Protein AF-A0A1J3CQE1-F1 (afdb_monomer)

Organism: Noccaea caerulescens (NCBI:txid107243)

Secondary structure (DSSP, 8-state):
--TTS-TT------HHHIIIIIIHHHHH-TT---SS-EEE-TTSS-GGGHHHH-SS-SS---EEE----SSTT---

pLDDT: mean 83.9, std 11.64, range [51.44, 97.06]

Mean predicted aligned error: 6.96 Å

Radius of gyration: 14.24 Å; Cα contacts (8 Å, |Δi|>4): 59; chains: 1; bounding box: 28×27×45 Å

Nearest PDB structures (foldseek):
  7xp3-assembly1_A  TM=9.272E-01  e=2.508E-08  Arabidopsis thaliana
  1ut7-assembly1_A  TM=8.937E-01  e=5.836E-06  Arabidopsis thaliana
  7xlj-assembly1_A  TM=8.515E-01  e=2.496E-06  Arabidopsis thaliana
  1ut4-assembly1_A  TM=8.973E-01  e=1.028E-05  Arabidopsis thaliana
  3swm-assembly1_A  TM=8.931E-01  e=1.365E-05  Arabidopsis thaliana

Solvent-accessible surface area (backbone atoms only — not comparable to full-atom values): 5182 Å² total; per-residue (Å²): 135,68,92,86,61,63,91,87,72,70,96,76,76,52,74,65,49,47,43,61,68,46,50,51,39,46,74,75,32,87,82,58,77,55,79,55,39,41,84,45,60,73,91,81,49,58,81,85,55,46,71,79,68,45,64,42,68,93,91,58,73,50,66,46,57,80,84,75,60,94,40,102,83,56,82,132

InterPro domains:
  IPR003441 NAC domain [PF02365] (6-75)
  IPR003441 NAC domain [PS51005] (5-76)
  IPR036093 NAC domain superfamily [G3DSA:2.170.150.80] (14-76)
  IPR036093 NAC domain superfamily [SSF101941] (3-76)

Sequence (76 aa):
MEENLPPGFRFHPTDEELITHYLCRKVSDIGFTGKAVVDVDLNKCEPWDLPAKASMGEKEWYFFSLRDRKYPTGLR

Foldseek 3Di:
DCPPDPPPDAPDDDPCCCVPVPVVCVVVDVPDDDQQEEEDAPVPDDPVCVVVVTNGDDPDGHYDYDPDDPDPPDDD

Structure (mmCIF, N/CA/C/O backbone):
data_AF-A0A1J3CQE1-F1
#
_entry.id   AF-A0A1J3CQE1-F1
#
loop_
_atom_site.group_PDB
_atom_site.id
_atom_site.type_symbol
_atom_site.label_atom_id
_atom_site.label_alt_id
_atom_site.label_comp_id
_atom_site.label_asym_id
_atom_site.label_entity_id
_atom_site.label_seq_id
_atom_site.pdbx_PDB_ins_code
_atom_site.Cartn_x
_atom_site.Cartn_y
_atom_site.Cartn_z
_atom_site.occupancy
_atom_site.B_iso_or_equiv
_atom_site.auth_seq_id
_atom_site.auth_comp_id
_atom_site.auth_asym_id
_atom_site.auth_atom_id
_atom_site.pdbx_PDB_model_num
ATOM 1 N N . MET A 1 1 ? -0.158 -3.754 -15.896 1.00 51.50 1 MET A N 1
ATOM 2 C CA . MET A 1 1 ? -1.375 -3.067 -16.382 1.00 51.50 1 MET A CA 1
ATOM 3 C C . MET A 1 1 ? -1.183 -1.575 -16.134 1.00 51.50 1 MET A C 1
ATOM 5 O O . MET A 1 1 ? -1.723 -1.022 -15.191 1.00 51.50 1 MET A O 1
ATOM 9 N N . GLU A 1 2 ? -0.339 -0.955 -16.957 1.00 56.22 2 GLU A N 1
ATOM 10 C CA . GLU A 1 2 ? -0.011 0.485 -16.940 1.00 56.22 2 GLU A CA 1
ATOM 11 C C . GLU A 1 2 ? -0.463 1.148 -18.261 1.00 56.22 2 GLU A C 1
ATOM 13 O O . GLU A 1 2 ? -0.195 2.309 -18.538 1.00 56.22 2 GLU A O 1
ATOM 18 N N . GLU A 1 3 ? -1.198 0.392 -19.085 1.00 58.16 3 GLU A N 1
ATOM 19 C CA . GLU A 1 3 ? -1.364 0.610 -20.527 1.00 58.16 3 GLU A CA 1
ATOM 20 C C . GLU A 1 3 ? -2.269 1.789 -20.925 1.00 58.16 3 GLU A C 1
ATOM 22 O O . GLU A 1 3 ? -2.576 1.941 -22.099 1.00 58.16 3 GLU A O 1
ATOM 27 N N . ASN A 1 4 ? -2.701 2.643 -1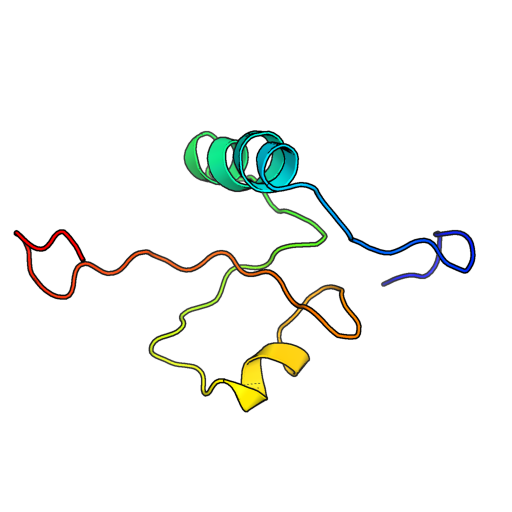9.991 1.00 72.62 4 ASN A N 1
ATOM 28 C CA . ASN A 1 4 ? -3.563 3.798 -20.300 1.00 72.62 4 ASN A CA 1
ATOM 29 C C . ASN A 1 4 ? -3.173 5.090 -19.565 1.00 72.62 4 ASN A C 1
ATOM 31 O O . ASN A 1 4 ? -3.966 6.030 -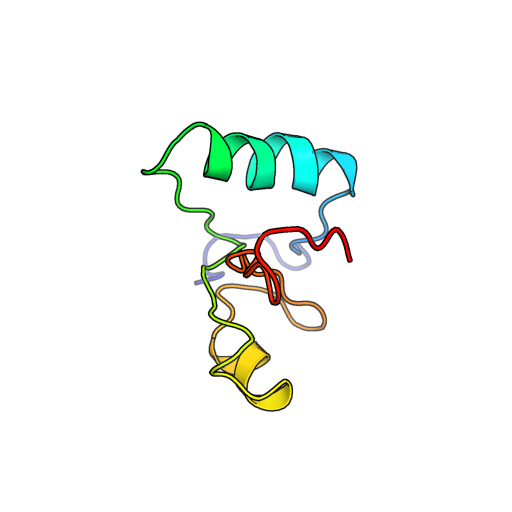19.520 1.00 72.62 4 ASN A O 1
ATOM 35 N N . LEU A 1 5 ? -1.986 5.148 -18.959 1.00 81.12 5 LEU A N 1
ATOM 36 C CA . LEU A 1 5 ? -1.524 6.343 -18.255 1.00 81.12 5 LEU A CA 1
ATOM 37 C C . LEU A 1 5 ? -0.457 7.067 -19.086 1.00 81.12 5 LEU A C 1
ATOM 39 O O . LEU A 1 5 ? 0.355 6.415 -19.745 1.00 81.12 5 LEU A O 1
ATOM 43 N N . PRO A 1 6 ? -0.459 8.413 -19.101 1.00 87.31 6 PRO A N 1
ATOM 44 C CA . PRO A 1 6 ? 0.546 9.168 -19.829 1.00 87.31 6 PRO A CA 1
ATOM 45 C C . PRO A 1 6 ? 1.949 8.897 -1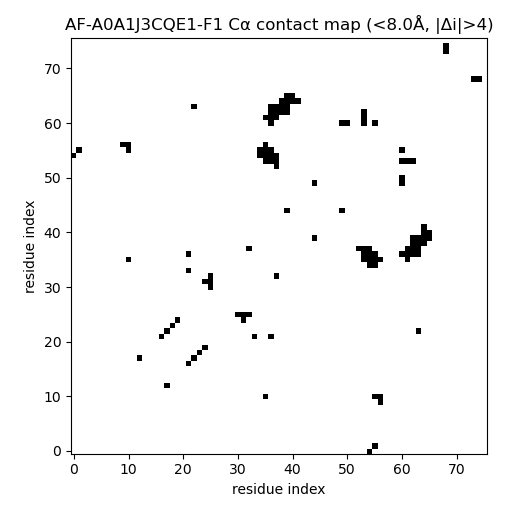9.257 1.00 87.31 6 PRO A C 1
ATOM 47 O O . PRO A 1 6 ? 2.090 8.690 -18.046 1.00 87.31 6 PRO A O 1
ATOM 50 N N . PRO A 1 7 ? 3.001 8.938 -20.097 1.00 84.88 7 PRO A N 1
ATOM 51 C CA . PRO A 1 7 ? 4.375 8.758 -19.645 1.00 84.88 7 PRO A CA 1
ATOM 52 C C . PRO A 1 7 ? 4.722 9.690 -18.481 1.00 84.88 7 PRO A C 1
ATOM 54 O O . PRO A 1 7 ? 4.454 10.890 -18.528 1.00 84.88 7 PRO A O 1
ATOM 57 N N . GLY A 1 8 ? 5.335 9.133 -17.437 1.00 83.94 8 GLY A N 1
ATOM 58 C CA . GLY A 1 8 ? 5.721 9.873 -16.234 1.00 83.94 8 GLY A CA 1
ATOM 59 C C . GLY A 1 8 ? 4.653 9.925 -15.141 1.00 83.94 8 GLY A C 1
ATOM 60 O O . GLY A 1 8 ? 4.979 10.330 -14.025 1.00 83.94 8 GLY A O 1
ATOM 61 N N . PHE A 1 9 ? 3.422 9.471 -15.404 1.00 84.44 9 PHE A N 1
ATOM 62 C CA . PHE A 1 9 ? 2.462 9.239 -14.331 1.00 84.44 9 PHE A CA 1
ATOM 63 C C . PHE A 1 9 ? 2.965 8.104 -13.440 1.00 84.44 9 PHE A C 1
ATOM 65 O O . PHE A 1 9 ? 3.269 7.011 -13.914 1.00 84.44 9 PHE A O 1
ATOM 72 N N . ARG A 1 10 ? 3.053 8.373 -12.140 1.00 86.81 10 ARG A N 1
ATOM 73 C CA . ARG A 1 10 ? 3.490 7.406 -11.140 1.00 86.81 10 ARG A CA 1
ATOM 74 C C . ARG A 1 10 ? 2.541 7.433 -9.964 1.00 86.81 10 ARG A C 1
ATOM 76 O O . ARG A 1 10 ? 1.999 8.47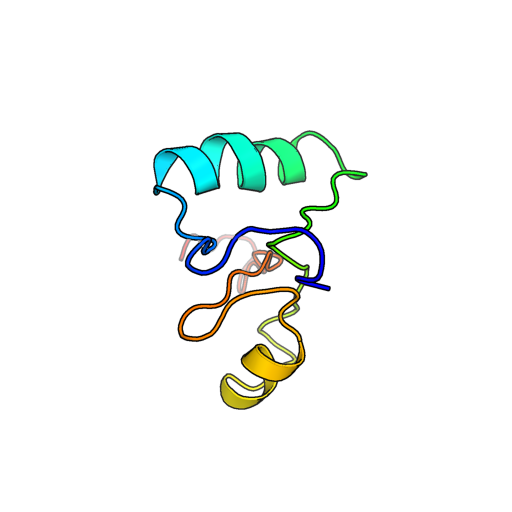8 -9.609 1.00 86.81 10 ARG A O 1
ATOM 83 N N . PHE A 1 11 ? 2.383 6.279 -9.338 1.00 88.75 11 PHE A N 1
ATOM 84 C CA . PHE A 1 11 ? 1.742 6.223 -8.042 1.00 88.75 11 PHE A CA 1
ATOM 85 C C . PHE A 1 11 ? 2.688 6.819 -6.997 1.00 88.75 11 PHE A C 1
ATOM 87 O O . PHE A 1 11 ? 3.693 6.208 -6.647 1.00 88.75 11 PHE A O 1
ATOM 94 N N . HIS A 1 12 ? 2.382 8.038 -6.561 1.00 91.38 12 HIS A N 1
ATOM 95 C CA . HIS A 1 12 ? 3.143 8.765 -5.548 1.00 91.38 12 HIS A CA 1
ATOM 96 C C . HIS A 1 12 ? 2.172 9.497 -4.606 1.00 91.38 12 HIS A C 1
ATOM 98 O O . HIS A 1 12 ? 2.075 10.725 -4.651 1.00 91.38 12 HIS A O 1
ATOM 104 N N . PRO A 1 13 ? 1.356 8.743 -3.846 1.00 92.50 13 PRO A N 1
ATOM 105 C CA . PRO A 1 13 ? 0.359 9.322 -2.956 1.00 92.50 13 PRO A CA 1
ATOM 106 C C . PRO A 1 13 ? 1.026 10.022 -1.768 1.00 92.50 13 PRO A C 1
ATOM 108 O O . PRO A 1 13 ? 2.094 9.621 -1.307 1.00 92.50 13 PRO A O 1
ATOM 111 N N . THR A 1 14 ? 0.353 11.027 -1.229 1.00 95.69 14 THR A N 1
ATOM 112 C CA . THR A 1 14 ? 0.682 11.615 0.074 1.00 95.69 14 THR A CA 1
ATOM 113 C C . THR A 1 14 ? 0.248 10.700 1.224 1.00 95.69 14 THR A C 1
ATOM 115 O O . THR A 1 14 ? -0.613 9.830 1.060 1.00 95.69 14 THR A O 1
ATOM 118 N N . ASP A 1 15 ? 0.798 10.924 2.421 1.00 95.81 15 ASP A N 1
ATOM 119 C CA . ASP A 1 15 ? 0.401 10.189 3.631 1.00 95.81 15 ASP A CA 1
ATOM 120 C C . ASP A 1 15 ? -1.105 10.309 3.909 1.00 95.81 15 ASP A C 1
ATOM 122 O O . ASP A 1 15 ? -1.767 9.332 4.269 1.00 95.81 15 ASP A O 1
ATOM 126 N N . GLU A 1 16 ? -1.671 11.499 3.696 1.00 97.06 16 GLU A N 1
ATOM 127 C CA . GLU A 1 16 ? -3.102 11.741 3.858 1.00 97.06 16 GLU A CA 1
ATOM 128 C C . GLU A 1 16 ? -3.926 10.913 2.866 1.00 97.06 16 GLU A C 1
ATOM 130 O O . GLU A 1 16 ? -4.912 10.286 3.260 1.00 97.06 16 GLU A O 1
ATOM 135 N N . GLU A 1 17 ? -3.513 10.845 1.599 1.00 95.31 17 GLU A N 1
ATOM 136 C CA . GLU A 1 17 ? -4.199 10.047 0.579 1.00 95.31 17 GLU A CA 1
ATOM 137 C C . GLU A 1 17 ? -4.098 8.544 0.867 1.00 95.31 17 GLU A C 1
ATOM 139 O O . GLU A 1 17 ? -5.091 7.823 0.723 1.00 95.31 17 GLU A O 1
ATOM 144 N N . LEU A 1 18 ? -2.939 8.060 1.330 1.00 94.62 18 LEU A N 1
ATOM 145 C CA . LEU A 1 18 ? -2.762 6.666 1.757 1.00 94.62 18 LEU A CA 1
ATOM 146 C C . LEU A 1 18 ? -3.73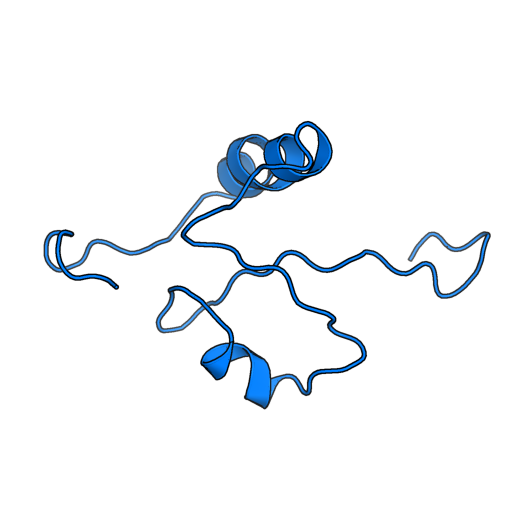2 6.297 2.884 1.00 94.62 18 LEU A C 1
ATOM 148 O O . LEU A 1 18 ? -4.355 5.232 2.851 1.00 94.62 18 LEU A O 1
ATOM 152 N N . ILE A 1 19 ? -3.899 7.177 3.869 1.00 94.19 19 ILE A N 1
ATOM 153 C CA . ILE A 1 19 ? -4.800 6.930 4.994 1.00 94.19 19 ILE A CA 1
ATOM 154 C C . ILE A 1 19 ? -6.255 7.027 4.532 1.00 94.19 19 ILE A C 1
ATOM 156 O O . ILE A 1 19 ? -7.006 6.061 4.647 1.00 94.19 19 ILE A O 1
ATOM 160 N N . THR A 1 20 ? -6.663 8.170 3.989 1.00 94.00 20 THR A N 1
ATOM 161 C CA . THR A 1 20 ? -8.078 8.491 3.750 1.00 94.00 20 THR A CA 1
ATOM 162 C C . THR A 1 20 ? -8.676 7.716 2.577 1.00 94.00 20 THR A C 1
ATOM 164 O O . THR A 1 20 ? -9.802 7.217 2.672 1.00 94.00 20 THR A O 1
ATOM 167 N N . HIS A 1 21 ? -7.936 7.566 1.477 1.00 92.56 21 HIS A N 1
ATOM 168 C CA . HIS A 1 21 ? -8.459 6.978 0.243 1.00 92.56 21 HIS A CA 1
ATOM 169 C C . HIS A 1 21 ? -8.138 5.497 0.076 1.00 92.56 21 HIS A C 1
ATOM 171 O O . HIS A 1 21 ? -8.874 4.817 -0.643 1.00 92.56 21 HIS A O 1
ATOM 177 N N . TYR A 1 22 ? -7.102 4.980 0.738 1.00 93.88 22 TYR A N 1
ATOM 178 C CA . TYR A 1 22 ? -6.735 3.566 0.645 1.00 93.88 22 TYR A CA 1
ATOM 179 C C . TYR A 1 22 ? -7.052 2.817 1.937 1.00 93.88 22 TYR A C 1
ATOM 181 O O . TYR A 1 22 ? -7.901 1.925 1.926 1.00 93.88 22 TYR A O 1
ATOM 189 N N . LEU A 1 23 ? -6.430 3.184 3.058 1.00 92.88 23 LEU A N 1
ATOM 190 C CA . LEU A 1 23 ? -6.552 2.420 4.300 1.00 92.88 23 LEU A CA 1
ATOM 191 C C . LEU A 1 23 ? -7.946 2.526 4.932 1.00 92.88 23 LEU A C 1
ATOM 193 O O . LEU A 1 23 ? -8.570 1.504 5.217 1.00 92.88 23 LEU A O 1
ATOM 197 N N . CYS A 1 24 ? -8.471 3.739 5.113 1.00 93.81 24 CYS A N 1
ATOM 198 C CA . CYS A 1 24 ? -9.806 3.961 5.671 1.00 93.81 24 CYS A CA 1
ATOM 199 C C . CYS A 1 24 ? -10.887 3.286 4.818 1.00 93.81 24 CYS A C 1
ATOM 201 O O . CYS A 1 24 ? -11.808 2.681 5.370 1.00 93.81 24 CYS A O 1
ATOM 203 N N . ARG A 1 25 ? -10.754 3.326 3.483 1.00 92.81 25 ARG A N 1
ATOM 204 C CA . ARG A 1 25 ? -11.661 2.611 2.573 1.00 92.81 25 ARG A CA 1
ATOM 205 C C . ARG A 1 25 ? -11.561 1.097 2.729 1.00 92.81 25 ARG A C 1
ATOM 207 O O . ARG A 1 25 ? -12.595 0.465 2.896 1.00 92.81 25 ARG A O 1
ATOM 214 N N . LYS A 1 26 ? -10.348 0.532 2.759 1.00 91.94 26 LYS A N 1
ATOM 215 C CA . LYS A 1 26 ? -10.125 -0.912 2.960 1.00 91.94 26 LYS A CA 1
ATOM 216 C C . LYS A 1 26 ? -10.719 -1.431 4.271 1.00 91.94 26 LYS A C 1
ATOM 218 O O . LYS A 1 26 ? -11.206 -2.553 4.317 1.00 91.94 26 LYS A O 1
ATOM 223 N N . VAL A 1 27 ? -10.674 -0.629 5.335 1.00 90.75 27 VAL A N 1
ATOM 224 C CA . VAL A 1 27 ? -11.242 -1.001 6.643 1.00 90.75 27 VAL A CA 1
ATOM 225 C C . VAL A 1 27 ? -12.767 -0.870 6.666 1.00 90.75 27 VAL A C 1
ATOM 227 O O . VAL A 1 27 ? -13.435 -1.672 7.313 1.00 90.75 27 VAL A O 1
ATOM 230 N N . SER A 1 28 ? -13.320 0.134 5.982 1.00 92.31 28 SER A N 1
ATOM 231 C CA . SER A 1 28 ? -14.765 0.407 5.992 1.00 92.31 28 SER A CA 1
ATOM 232 C C . SER A 1 28 ? -15.549 -0.473 5.016 1.00 92.31 28 SER A C 1
ATOM 234 O O . SER A 1 28 ? -16.726 -0.738 5.243 1.00 92.31 28 SER A O 1
ATOM 236 N N . ASP A 1 29 ? -14.908 -0.918 3.934 1.00 91.12 29 ASP A N 1
ATOM 237 C CA . ASP A 1 29 ? -15.502 -1.734 2.880 1.00 91.12 29 ASP A CA 1
ATOM 238 C C . ASP A 1 29 ? -14.648 -2.982 2.622 1.00 91.12 29 ASP A C 1
ATOM 240 O O . ASP A 1 29 ? -13.553 -2.917 2.063 1.00 91.12 29 ASP A O 1
ATOM 244 N N . ILE A 1 30 ? -15.190 -4.141 3.001 1.00 83.25 30 ILE A N 1
ATOM 245 C CA . ILE A 1 30 ? -14.552 -5.454 2.828 1.00 83.25 30 ILE A CA 1
ATOM 246 C C . ILE A 1 30 ? -14.325 -5.771 1.338 1.00 83.25 30 ILE A C 1
ATOM 248 O O . ILE A 1 30 ? -13.379 -6.484 1.001 1.00 83.25 30 ILE A O 1
ATOM 252 N N . GLY A 1 31 ? -15.163 -5.236 0.442 1.00 86.31 31 GLY A N 1
ATOM 253 C CA . GLY A 1 31 ? -15.049 -5.415 -1.006 1.00 86.31 31 GLY A CA 1
ATOM 254 C C . GLY A 1 31 ? -14.059 -4.462 -1.680 1.00 86.31 31 GLY A C 1
ATOM 255 O O . GLY A 1 31 ? -13.796 -4.601 -2.879 1.00 86.31 31 GLY A O 1
ATOM 256 N N . PHE A 1 32 ? -13.485 -3.505 -0.944 1.00 89.69 32 PHE A N 1
ATOM 257 C CA . PHE A 1 32 ? -12.570 -2.532 -1.522 1.00 89.69 32 PHE A CA 1
ATOM 258 C C . PHE A 1 32 ? -11.302 -3.208 -2.061 1.00 89.69 32 PHE A C 1
ATOM 260 O O . PHE A 1 32 ? -10.527 -3.839 -1.334 1.00 89.69 32 PHE A O 1
ATOM 267 N N . THR A 1 33 ? -11.068 -3.005 -3.357 1.00 83.00 33 THR A N 1
ATOM 268 C CA . THR A 1 33 ? -9.866 -3.454 -4.062 1.00 83.00 33 THR A CA 1
ATOM 269 C C . THR A 1 33 ? -9.147 -2.239 -4.634 1.00 83.00 33 THR A C 1
ATOM 271 O O . THR A 1 33 ? -9.611 -1.611 -5.589 1.00 83.00 33 THR A O 1
ATOM 274 N N . GLY A 1 34 ? -8.010 -1.883 -4.037 1.00 82.25 34 GLY A N 1
ATOM 275 C CA . GLY A 1 34 ? -7.142 -0.833 -4.557 1.00 82.25 34 GLY A CA 1
ATOM 276 C C . GLY A 1 34 ? -6.375 -1.335 -5.779 1.00 82.25 34 GLY A C 1
ATOM 277 O O . GLY A 1 34 ? -5.767 -2.396 -5.733 1.00 82.25 34 GLY A O 1
ATOM 278 N N . LYS A 1 35 ? -6.355 -0.570 -6.876 1.00 82.19 35 LYS A N 1
ATOM 279 C CA . LYS A 1 35 ? -5.550 -0.940 -8.058 1.00 82.19 35 LYS A CA 1
ATOM 280 C C . LYS A 1 35 ? -4.044 -0.884 -7.783 1.00 82.19 35 LYS A C 1
ATOM 282 O O . LYS A 1 35 ? -3.299 -1.683 -8.336 1.00 82.19 35 LYS A O 1
ATOM 287 N N . ALA A 1 36 ? -3.613 0.062 -6.949 1.00 86.50 36 ALA A N 1
ATOM 288 C CA . ALA A 1 36 ? -2.202 0.311 -6.655 1.00 86.50 36 ALA A CA 1
ATOM 289 C C . ALA A 1 36 ? -1.680 -0.440 -5.416 1.00 86.50 36 ALA A C 1
ATOM 291 O O . ALA A 1 36 ? -0.477 -0.637 -5.294 1.00 86.50 36 ALA A O 1
ATOM 292 N N . VAL A 1 37 ? -2.568 -0.866 -4.508 1.00 91.31 37 VAL A N 1
ATOM 293 C CA . VAL A 1 37 ? -2.213 -1.474 -3.216 1.00 91.31 37 VAL A CA 1
ATOM 294 C C . VAL A 1 37 ? -2.880 -2.838 -3.109 1.00 91.31 37 VAL A C 1
ATOM 296 O O . VAL A 1 37 ? -4.105 -2.927 -3.194 1.00 91.31 37 VAL A O 1
ATOM 299 N N . VAL A 1 38 ? -2.084 -3.887 -2.909 1.00 90.62 38 VAL A N 1
ATOM 300 C CA . VAL A 1 38 ? -2.560 -5.280 -2.860 1.00 90.62 38 VAL A CA 1
ATOM 301 C C . VAL A 1 38 ? -2.390 -5.892 -1.477 1.00 90.62 38 VAL A C 1
ATOM 303 O O . VAL A 1 38 ? -1.524 -5.477 -0.710 1.00 90.62 38 VAL A O 1
ATOM 306 N N . ASP A 1 39 ? -3.216 -6.883 -1.154 1.00 90.56 39 ASP A N 1
ATOM 307 C CA . ASP A 1 39 ? -3.112 -7.623 0.102 1.00 90.56 39 ASP A CA 1
ATOM 308 C C . ASP A 1 39 ? -1.883 -8.553 0.098 1.00 90.56 39 ASP A C 1
ATOM 310 O O . ASP A 1 39 ? -1.650 -9.300 -0.855 1.00 90.56 39 ASP A O 1
ATOM 314 N N . VAL A 1 40 ? -1.101 -8.532 1.179 1.00 89.81 40 VAL A N 1
ATOM 315 C CA . VAL A 1 40 ? 0.058 -9.406 1.393 1.00 89.81 40 VAL A CA 1
ATOM 316 C C . VAL A 1 40 ? 0.120 -9.874 2.846 1.00 89.81 40 VAL A C 1
ATOM 318 O O . VAL A 1 40 ? -0.203 -9.140 3.777 1.00 89.81 40 VAL A O 1
ATOM 321 N N . ASP A 1 41 ? 0.576 -11.105 3.054 1.00 88.00 41 ASP A N 1
ATOM 322 C CA . ASP A 1 41 ? 0.927 -11.610 4.380 1.00 88.00 41 ASP A CA 1
ATOM 323 C C . ASP A 1 41 ? 2.439 -11.471 4.575 1.00 88.00 41 ASP A C 1
ATOM 325 O O . ASP A 1 41 ? 3.218 -12.296 4.087 1.00 88.00 41 ASP A O 1
ATOM 329 N N . LEU A 1 42 ? 2.859 -10.413 5.273 1.00 85.06 42 LEU A N 1
ATOM 330 C CA . LEU A 1 42 ? 4.278 -10.133 5.517 1.00 85.06 42 LEU A CA 1
ATOM 331 C C . LEU A 1 42 ? 4.981 -11.232 6.331 1.00 85.06 42 LEU A C 1
ATOM 333 O O . LEU A 1 42 ? 6.204 -11.297 6.309 1.00 85.06 42 LEU A O 1
ATOM 337 N N . ASN A 1 43 ? 4.247 -12.115 7.018 1.00 83.06 43 ASN A N 1
ATOM 338 C CA . ASN A 1 43 ? 4.847 -13.226 7.766 1.00 83.06 43 ASN A CA 1
ATOM 339 C C . ASN A 1 43 ? 5.1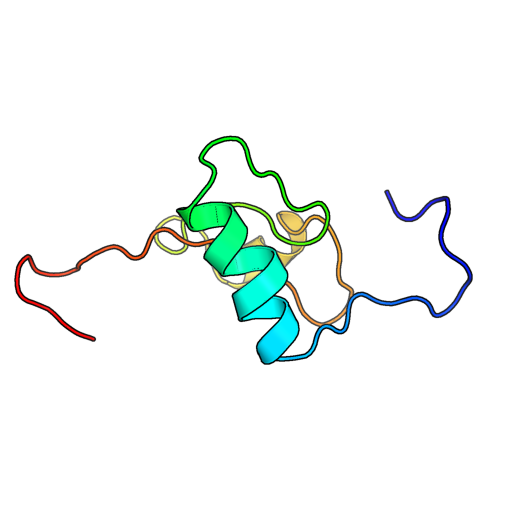80 -14.440 6.884 1.00 83.06 43 ASN A C 1
ATOM 341 O O . ASN A 1 43 ? 5.839 -15.368 7.347 1.00 83.06 43 ASN A O 1
ATOM 345 N N . LYS A 1 44 ? 4.690 -14.471 5.639 1.00 85.69 44 LYS A N 1
ATOM 346 C CA . LYS A 1 44 ? 4.871 -15.591 4.695 1.00 85.69 44 LYS A CA 1
ATOM 347 C C . LYS A 1 44 ? 5.659 -15.206 3.446 1.00 85.69 44 LYS A C 1
ATOM 349 O O . LYS A 1 44 ? 5.725 -15.992 2.502 1.00 85.69 44 LYS A O 1
ATOM 354 N N . CYS A 1 45 ? 6.177 -13.985 3.396 1.00 86.19 45 CYS A N 1
ATOM 355 C CA . CYS A 1 45 ? 6.877 -13.454 2.237 1.00 86.19 45 CYS A CA 1
ATOM 356 C C . CYS A 1 45 ? 8.212 -12.888 2.684 1.00 86.19 45 CYS A C 1
ATOM 358 O O . CYS A 1 45 ? 8.254 -12.103 3.630 1.00 86.19 45 CYS A O 1
ATOM 360 N N . GLU A 1 46 ? 9.274 -13.227 1.964 1.00 88.81 46 GLU A N 1
ATOM 361 C CA . GLU A 1 46 ? 10.540 -12.544 2.160 1.00 88.81 46 GLU A CA 1
ATOM 362 C C . GLU A 1 46 ? 10.485 -11.147 1.524 1.00 88.81 46 GLU A C 1
ATOM 364 O O . GLU A 1 46 ? 9.785 -10.948 0.522 1.00 88.81 46 GLU A O 1
ATOM 369 N N . PRO A 1 47 ? 11.227 -10.159 2.056 1.00 88.06 47 PRO A N 1
ATOM 370 C CA . PRO A 1 47 ? 11.197 -8.792 1.541 1.00 88.06 47 PRO A CA 1
ATOM 371 C C . PRO A 1 47 ? 11.518 -8.680 0.044 1.00 88.06 47 PRO A C 1
ATOM 373 O O . PRO A 1 47 ? 10.949 -7.835 -0.644 1.00 88.06 47 PRO A O 1
ATOM 376 N N . TRP A 1 48 ? 12.398 -9.540 -0.476 1.00 91.38 48 TRP A N 1
ATOM 377 C CA . TRP A 1 48 ? 12.782 -9.561 -1.893 1.00 91.38 48 TRP A CA 1
ATOM 378 C C . TRP A 1 48 ? 11.740 -10.206 -2.816 1.00 91.38 48 TRP A C 1
ATOM 380 O O . TRP A 1 48 ? 11.812 -10.006 -4.026 1.00 91.38 48 TRP A O 1
ATOM 390 N N . ASP A 1 49 ? 10.749 -10.918 -2.274 1.00 90.38 49 ASP A N 1
ATOM 391 C CA . ASP A 1 49 ? 9.636 -11.473 -3.054 1.00 90.38 49 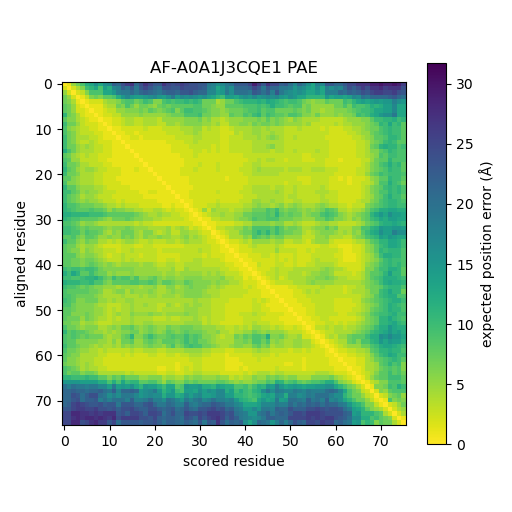ASP A CA 1
ATOM 392 C C . ASP A 1 49 ? 8.489 -10.464 -3.226 1.00 90.38 49 ASP A C 1
ATOM 394 O O . ASP A 1 49 ? 7.617 -10.641 -4.081 1.00 90.38 49 ASP A O 1
ATOM 398 N N . LEU A 1 50 ? 8.460 -9.407 -2.407 1.00 89.25 50 LEU A N 1
ATOM 399 C CA . LEU A 1 50 ? 7.402 -8.393 -2.415 1.00 89.25 50 LEU A CA 1
ATOM 400 C C . LEU A 1 50 ? 7.276 -7.649 -3.754 1.00 89.25 50 LEU A C 1
ATOM 402 O O . LEU A 1 50 ? 6.142 -7.510 -4.217 1.00 89.25 50 LEU A O 1
ATOM 406 N N . PRO A 1 51 ? 8.366 -7.226 -4.430 1.00 90.69 51 PRO A N 1
ATOM 407 C CA . PRO A 1 51 ? 8.265 -6.536 -5.716 1.00 90.69 51 PRO A CA 1
ATOM 408 C C . PRO A 1 51 ? 7.494 -7.339 -6.768 1.00 90.69 51 PRO A C 1
ATOM 410 O O . PRO A 1 51 ? 6.693 -6.780 -7.509 1.00 90.69 51 PRO A O 1
ATOM 413 N N . ALA A 1 52 ? 7.671 -8.664 -6.790 1.00 89.12 52 ALA A N 1
ATOM 414 C CA . ALA A 1 52 ? 6.979 -9.548 -7.728 1.00 89.12 52 ALA A CA 1
ATOM 415 C C . ALA A 1 52 ? 5.473 -9.684 -7.440 1.00 89.12 52 ALA A C 1
ATOM 417 O O . ALA A 1 52 ? 4.714 -10.116 -8.306 1.00 89.12 52 ALA A O 1
ATOM 418 N N . LYS A 1 53 ? 5.037 -9.340 -6.224 1.00 88.50 53 LYS A N 1
ATOM 419 C CA . LYS A 1 53 ? 3.634 -9.394 -5.794 1.00 88.50 53 LYS A CA 1
ATOM 420 C C . LYS A 1 53 ? 2.923 -8.053 -5.934 1.00 88.50 53 LYS A C 1
ATOM 422 O O . LYS A 1 53 ? 1.701 -8.019 -5.828 1.00 88.50 53 LYS A O 1
ATOM 427 N N . ALA A 1 54 ? 3.654 -6.961 -6.137 1.00 89.25 54 ALA A N 1
ATOM 428 C CA . ALA A 1 54 ? 3.065 -5.638 -6.261 1.00 89.25 54 ALA A CA 1
ATOM 429 C C . ALA A 1 54 ? 2.275 -5.485 -7.570 1.00 89.25 54 ALA A C 1
ATOM 431 O O . ALA A 1 54 ? 2.654 -6.008 -8.614 1.00 89.25 54 ALA A O 1
ATOM 432 N N . SER A 1 55 ? 1.178 -4.725 -7.519 1.00 85.06 55 SER A N 1
ATOM 433 C CA . SER A 1 55 ? 0.367 -4.413 -8.708 1.00 85.06 55 SER A CA 1
ATOM 434 C C . SER A 1 55 ? 0.956 -3.268 -9.545 1.00 85.06 55 SER A C 1
ATOM 436 O O . SER A 1 55 ? 0.786 -3.223 -10.764 1.00 85.06 55 SER A O 1
ATOM 438 N N . MET A 1 56 ? 1.652 -2.335 -8.891 1.00 84.00 56 MET A N 1
ATOM 439 C CA . MET A 1 56 ? 2.245 -1.139 -9.491 1.00 84.00 56 MET A CA 1
ATOM 440 C C . MET A 1 56 ? 3.440 -0.679 -8.650 1.00 84.00 56 MET A C 1
ATOM 442 O O . MET A 1 56 ? 3.525 -1.006 -7.464 1.00 84.00 56 MET A O 1
ATOM 446 N N . GLY A 1 57 ? 4.325 0.111 -9.259 1.00 81.31 57 GLY A N 1
ATOM 447 C CA . GLY A 1 57 ? 5.463 0.737 -8.591 1.00 81.31 57 GLY A CA 1
ATOM 448 C C . GLY A 1 57 ? 6.798 0.223 -9.122 1.00 81.31 57 GLY A C 1
ATOM 449 O O . GLY A 1 57 ? 6.980 -0.972 -9.343 1.00 81.31 57 GLY A O 1
ATOM 450 N N . GLU A 1 58 ? 7.735 1.145 -9.346 1.00 80.31 58 GLU A N 1
ATOM 451 C CA . GLU A 1 58 ? 9.077 0.825 -9.857 1.00 80.31 58 GLU A CA 1
ATOM 452 C C . GLU A 1 58 ? 10.114 0.736 -8.729 1.00 80.31 58 GLU A C 1
ATOM 454 O O . GLU A 1 58 ? 10.953 -0.159 -8.719 1.00 80.31 58 GLU A O 1
ATOM 459 N N . LYS A 1 59 ? 10.073 1.690 -7.790 1.00 85.19 59 LYS A N 1
ATOM 460 C CA . LYS A 1 59 ? 11.043 1.824 -6.686 1.00 85.19 59 LYS A CA 1
ATOM 461 C C . LYS A 1 59 ? 10.427 1.601 -5.311 1.00 85.19 59 LYS A C 1
ATOM 463 O O . LYS A 1 59 ? 11.138 1.293 -4.363 1.00 85.19 59 LYS A O 1
ATOM 468 N N . GLU A 1 60 ? 9.122 1.808 -5.215 1.00 89.56 60 GLU A N 1
ATOM 469 C CA . GLU A 1 60 ? 8.347 1.751 -3.986 1.00 89.56 60 GLU A CA 1
ATOM 470 C C . GLU A 1 60 ? 7.092 0.937 -4.273 1.00 89.56 60 GLU A C 1
ATOM 472 O O . GLU A 1 60 ? 6.491 1.066 -5.344 1.00 89.56 60 GLU A O 1
ATOM 477 N N . TRP A 1 61 ? 6.709 0.095 -3.318 1.00 90.75 61 TRP A N 1
ATOM 478 C CA . TRP A 1 61 ? 5.556 -0.788 -3.426 1.00 90.75 61 TRP A CA 1
ATOM 479 C C . TRP A 1 61 ? 4.718 -0.681 -2.165 1.00 90.75 61 TRP A C 1
ATOM 481 O O . TRP A 1 61 ? 5.244 -0.613 -1.053 1.00 90.75 61 TRP A O 1
ATOM 491 N N . TYR A 1 62 ? 3.405 -0.694 -2.348 1.00 91.69 62 TYR A N 1
ATOM 492 C CA . TYR A 1 62 ? 2.447 -0.503 -1.274 1.00 91.69 62 TYR A CA 1
ATOM 493 C C . TYR A 1 62 ? 1.599 -1.757 -1.122 1.00 91.69 62 TYR A C 1
ATOM 495 O O . TYR A 1 62 ? 1.069 -2.290 -2.099 1.00 91.69 62 TYR A O 1
ATOM 503 N N . PHE A 1 63 ? 1.432 -2.199 0.122 1.00 92.44 63 PHE A N 1
ATOM 504 C CA . PHE A 1 63 ? 0.675 -3.401 0.436 1.00 92.44 63 PHE A CA 1
ATOM 505 C C . PHE A 1 63 ? -0.258 -3.180 1.620 1.00 92.44 63 PHE A C 1
ATOM 507 O O . PHE A 1 63 ? 0.097 -2.511 2.593 1.00 92.44 63 PHE A O 1
ATOM 514 N N . PHE A 1 64 ? -1.426 -3.811 1.570 1.00 91.62 64 PHE A N 1
ATOM 515 C CA . PHE A 1 64 ? -2.229 -4.049 2.757 1.00 91.62 64 PHE A CA 1
ATOM 516 C C . PHE A 1 64 ? -1.690 -5.295 3.446 1.00 91.62 64 PHE A C 1
ATOM 518 O O . PHE A 1 64 ? -1.689 -6.377 2.872 1.00 91.62 64 PHE A O 1
ATOM 525 N N . SER A 1 65 ? -1.236 -5.151 4.685 1.00 89.12 65 SER A N 1
ATOM 526 C CA . SER A 1 65 ? -0.911 -6.296 5.529 1.00 89.12 65 SER A CA 1
ATOM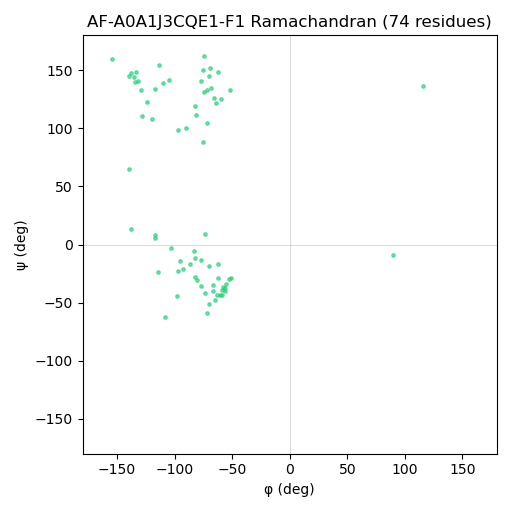 527 C C . SER A 1 65 ? -1.936 -6.400 6.635 1.00 89.12 65 SER A C 1
ATOM 529 O O . SER A 1 65 ? -2.284 -5.400 7.270 1.00 89.12 65 SER A O 1
ATOM 531 N N . LEU A 1 66 ? -2.362 -7.626 6.931 1.00 84.25 66 LEU A N 1
ATOM 532 C CA . LEU A 1 66 ? -3.052 -7.879 8.185 1.00 84.25 66 LEU A CA 1
ATOM 533 C C . LEU A 1 66 ? -2.105 -7.507 9.322 1.00 84.25 66 LEU A C 1
ATOM 535 O O . LEU A 1 66 ? -0.960 -7.964 9.386 1.00 84.25 66 LEU A O 1
ATOM 539 N N . ARG A 1 67 ? -2.577 -6.633 10.209 1.00 76.38 67 ARG A N 1
ATOM 540 C CA . ARG A 1 67 ? -1.858 -6.314 11.434 1.00 76.38 67 ARG A CA 1
ATOM 541 C C . ARG A 1 67 ? -2.046 -7.482 12.387 1.00 76.38 67 ARG A C 1
ATOM 543 O O . ARG A 1 67 ? -2.987 -7.491 13.179 1.00 76.38 67 ARG A O 1
ATOM 550 N N . ASP A 1 68 ? -1.160 -8.462 12.288 1.00 68.56 68 ASP A N 1
ATOM 551 C CA . ASP A 1 68 ? -1.168 -9.563 13.234 1.00 68.56 68 ASP A CA 1
ATOM 552 C C . ASP A 1 68 ? -0.752 -9.059 14.621 1.00 68.56 68 ASP A C 1
ATOM 554 O O . ASP A 1 68 ? 0.194 -8.272 14.783 1.00 68.56 68 ASP A O 1
ATOM 558 N N . ARG A 1 69 ? -1.493 -9.485 15.638 1.00 61.84 69 ARG A N 1
ATOM 559 C CA . ARG A 1 69 ? -1.143 -9.208 17.024 1.00 61.84 69 ARG A CA 1
ATOM 560 C C . ARG A 1 69 ? -0.260 -10.354 17.482 1.00 61.84 69 ARG A C 1
ATOM 562 O O . ARG A 1 69 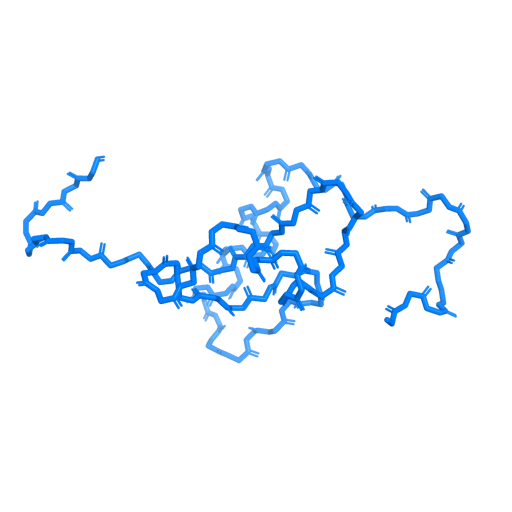? -0.764 -11.392 17.890 1.00 61.84 69 ARG A O 1
ATOM 569 N N . LYS A 1 70 ? 1.060 -10.134 17.498 1.00 60.25 70 LYS A N 1
ATOM 570 C CA . LYS A 1 70 ? 2.017 -11.105 18.067 1.00 60.25 70 LYS A CA 1
ATOM 571 C C . LYS A 1 70 ? 1.619 -11.550 19.489 1.00 60.25 70 LYS A C 1
ATOM 573 O O . LYS A 1 70 ? 1.907 -12.678 19.868 1.00 60.25 70 LYS A O 1
ATOM 578 N N . TYR A 1 71 ? 0.925 -10.688 20.245 1.00 63.97 71 TYR A N 1
ATOM 579 C CA . TYR A 1 71 ? 0.294 -11.023 21.525 1.00 63.97 71 TYR A CA 1
ATOM 580 C C . TYR A 1 71 ? -1.107 -10.395 21.643 1.00 63.97 71 TYR A C 1
ATOM 582 O O . TYR A 1 71 ? -1.282 -9.266 21.179 1.00 63.97 71 TYR A O 1
ATOM 590 N N . PRO A 1 72 ? -2.074 -11.032 22.340 1.00 57.81 72 PRO A N 1
ATOM 591 C CA . PRO A 1 72 ? -3.436 -10.506 22.528 1.00 57.81 72 PRO A CA 1
ATOM 592 C C . PRO A 1 72 ? -3.489 -9.070 23.081 1.00 57.81 72 PRO A C 1
ATOM 594 O O . PRO A 1 72 ? -4.411 -8.317 22.762 1.00 57.81 72 PRO A O 1
ATOM 597 N N . THR A 1 73 ? -2.477 -8.691 23.870 1.00 63.16 73 THR A N 1
ATOM 598 C CA . THR A 1 73 ? -2.327 -7.399 24.559 1.00 63.16 73 THR A CA 1
ATOM 599 C C . THR A 1 73 ? -1.338 -6.428 23.899 1.00 63.16 73 THR A C 1
ATOM 601 O O . THR A 1 73 ? -1.175 -5.312 24.382 1.00 63.16 73 THR A O 1
ATOM 604 N N . GLY A 1 74 ? -0.652 -6.812 22.820 1.00 51.44 74 GLY A N 1
ATOM 605 C CA . GLY A 1 74 ? 0.449 -6.018 22.270 1.00 51.44 74 GLY A CA 1
ATOM 606 C C . GLY A 1 74 ? -0.009 -4.865 21.374 1.00 51.44 74 GLY A C 1
ATOM 607 O O . GLY A 1 74 ? -0.446 -5.095 20.245 1.00 51.44 74 GLY A O 1
ATOM 608 N N . LEU A 1 75 ? 0.178 -3.621 21.829 1.00 56.75 75 LEU A N 1
ATOM 609 C CA . LEU A 1 75 ? 0.580 -2.546 20.918 1.00 56.75 75 LEU A CA 1
ATOM 610 C C . LEU A 1 75 ? 2.075 -2.712 20.624 1.00 56.75 75 LEU A C 1
ATOM 612 O O . LEU A 1 75 ? 2.837 -3.120 21.498 1.00 56.75 75 LEU A O 1
ATOM 616 N N . ARG A 1 76 ? 2.448 -2.475 19.369 1.00 63.38 76 ARG A N 1
ATOM 617 C CA . ARG A 1 76 ? 3.821 -2.587 18.881 1.00 63.38 76 ARG A CA 1
ATOM 618 C C . ARG A 1 76 ? 4.506 -1.239 19.004 1.00 63.38 76 ARG A C 1
ATOM 620 O O . ARG A 1 76 ? 3.790 -0.240 18.769 1.00 63.38 76 ARG A O 1
#